Protein AF-A0A183J1G4-F1 (afdb_monomer_lite)

Foldseek 3Di:
DDDDPDDFDADVNHTVVVDDPVVVVVQADEQDLQDQAAWFFLQVLLCVPHPDDVVLLVVLCVVVVCPVVCVVVVHRHDTAHGSRPPDDSVNSNSSSVSSVSSRVRPDYDDDDDPPDDDDDDDD

Structure (mmCIF, N/CA/C/O backbone):
data_AF-A0A183J1G4-F1
#
_entry.id   AF-A0A183J1G4-F1
#
loop_
_atom_site.group_PDB
_atom_site.id
_atom_site.type_symbol
_atom_site.label_atom_id
_atom_site.label_alt_id
_atom_site.label_comp_id
_atom_site.label_asym_id
_atom_site.label_entity_id
_atom_site.label_seq_id
_atom_site.pdbx_PDB_ins_code
_atom_site.Cartn_x
_atom_site.Cartn_y
_atom_site.Cartn_z
_atom_site.occupancy
_atom_site.B_iso_or_equiv
_atom_site.auth_seq_id
_atom_site.auth_comp_id
_atom_site.auth_asym_id
_atom_site.auth_atom_id
_atom_site.pdbx_PDB_model_num
ATOM 1 N N . MET A 1 1 ? -12.683 -13.839 18.087 1.00 46.47 1 MET A N 1
ATOM 2 C CA . MET A 1 1 ? -13.152 -12.550 18.634 1.00 46.47 1 MET A CA 1
ATOM 3 C C . MET A 1 1 ? -13.226 -12.736 20.135 1.00 46.47 1 MET A C 1
ATOM 5 O O . MET A 1 1 ? -13.951 -13.618 20.565 1.00 46.47 1 MET A O 1
ATOM 9 N N . THR A 1 2 ? -12.369 -12.060 20.893 1.00 45.97 2 THR A N 1
ATOM 10 C CA . THR A 1 2 ? -12.265 -12.194 22.355 1.00 45.97 2 THR A CA 1
ATOM 11 C C . THR A 1 2 ? -12.997 -11.041 23.023 1.00 45.97 2 THR A C 1
ATOM 13 O O . THR A 1 2 ? -12.852 -9.900 22.586 1.00 45.97 2 THR A O 1
ATOM 16 N N . GLU A 1 3 ? -13.779 -11.338 24.056 1.00 58.25 3 GLU A N 1
ATOM 17 C CA . GLU A 1 3 ? -14.430 -10.321 24.882 1.00 58.25 3 GLU A CA 1
ATOM 18 C C . GLU A 1 3 ? -13.431 -9.689 25.860 1.00 58.25 3 GLU A C 1
ATOM 20 O O . GLU A 1 3 ? -12.406 -10.284 26.207 1.00 58.25 3 GLU A O 1
ATOM 25 N N . LEU A 1 4 ? -13.716 -8.454 26.275 1.00 52.00 4 LEU A N 1
ATOM 26 C CA . LEU A 1 4 ? -12.948 -7.755 27.302 1.00 52.00 4 LEU A CA 1
ATOM 27 C C . LEU A 1 4 ? -13.065 -8.515 28.628 1.00 52.00 4 LEU A C 1
ATOM 29 O O . LEU A 1 4 ? -14.159 -8.683 29.154 1.00 52.00 4 LEU A O 1
ATOM 33 N N . VAL A 1 5 ? -11.930 -8.945 29.179 1.00 66.88 5 VAL A N 1
ATOM 34 C CA . VAL A 1 5 ? -11.887 -9.651 30.472 1.00 66.88 5 VAL A CA 1
ATOM 35 C C . VAL A 1 5 ? -12.118 -8.684 31.644 1.00 66.88 5 VAL A C 1
ATOM 37 O O . VAL A 1 5 ? -12.736 -9.060 32.635 1.00 66.88 5 VAL A O 1
ATOM 40 N N . SER A 1 6 ? -11.653 -7.433 31.534 1.00 66.94 6 SER A N 1
ATOM 41 C CA . SER A 1 6 ? -11.913 -6.347 32.495 1.00 66.94 6 SER A CA 1
ATOM 42 C C . SER A 1 6 ? -11.433 -4.993 31.953 1.00 66.94 6 SER A C 1
ATOM 44 O O . SER A 1 6 ? -10.463 -4.960 31.194 1.00 66.94 6 SER A O 1
ATOM 46 N N . GLY A 1 7 ? -12.025 -3.887 32.417 1.00 68.44 7 GLY A N 1
ATOM 47 C CA . GLY A 1 7 ? -11.626 -2.513 32.076 1.00 68.44 7 GLY A CA 1
ATOM 48 C C . GLY A 1 7 ? -12.487 -1.876 30.982 1.00 68.44 7 GLY A C 1
ATOM 49 O O . GLY A 1 7 ? -13.424 -2.492 30.479 1.00 68.44 7 GLY A O 1
ATOM 50 N N . ASN A 1 8 ? -12.160 -0.636 30.615 1.00 69.00 8 ASN A N 1
ATOM 51 C CA . ASN A 1 8 ? -12.896 0.140 29.619 1.00 69.00 8 ASN A CA 1
ATOM 52 C C . ASN A 1 8 ? -11.907 0.636 28.561 1.00 69.00 8 ASN A C 1
ATOM 54 O O . ASN A 1 8 ? -10.825 1.123 28.895 1.00 69.00 8 ASN A O 1
ATOM 58 N N . ILE A 1 9 ? -12.267 0.507 27.285 1.00 68.00 9 ILE A N 1
ATOM 59 C CA . ILE A 1 9 ? -11.497 1.085 26.180 1.00 68.00 9 ILE A CA 1
ATOM 60 C C . ILE A 1 9 ? -12.192 2.387 25.797 1.00 68.00 9 ILE A C 1
ATOM 62 O O . ILE A 1 9 ? -13.360 2.383 25.411 1.00 68.00 9 ILE A O 1
ATOM 66 N N . LEU A 1 10 ? -11.471 3.497 25.919 1.00 68.12 10 LEU A N 1
ATOM 67 C CA . LEU A 1 10 ? -11.946 4.817 25.522 1.00 68.12 10 LEU A CA 1
ATOM 68 C C . LEU A 1 10 ? -11.360 5.159 24.150 1.00 68.12 10 LEU A C 1
ATOM 70 O O . LEU A 1 10 ? -10.143 5.113 23.970 1.00 68.12 10 LEU A O 1
ATOM 74 N N . LEU A 1 11 ? -12.214 5.523 23.198 1.00 64.25 11 LEU A N 1
ATOM 75 C CA . LEU A 1 11 ? -11.821 6.109 21.919 1.00 64.25 11 LEU A CA 1
ATOM 76 C C . LEU A 1 11 ? -12.352 7.545 21.891 1.00 64.25 11 LEU A C 1
ATOM 78 O O . LEU A 1 11 ? -13.558 7.753 21.979 1.00 64.25 11 LEU A O 1
ATOM 82 N N . ASP A 1 12 ? -11.456 8.534 21.855 1.00 58.00 12 ASP A N 1
ATOM 83 C CA . ASP A 1 12 ? -11.788 9.964 21.989 1.00 58.00 12 ASP A CA 1
ATOM 84 C C . ASP A 1 12 ? -12.646 10.287 23.234 1.00 58.00 12 ASP A C 1
ATOM 86 O O . ASP A 1 12 ? -13.606 11.053 23.168 1.00 58.00 12 ASP A O 1
ATOM 90 N N . ASN A 1 13 ? -12.314 9.683 24.384 1.00 60.47 13 ASN A N 1
ATOM 91 C CA . ASN A 1 13 ? -13.070 9.753 25.650 1.00 60.47 13 ASN A CA 1
ATOM 92 C C . ASN A 1 13 ? -14.483 9.142 25.620 1.00 60.47 13 ASN A C 1
ATOM 94 O O . ASN A 1 13 ? -15.229 9.285 26.588 1.00 60.47 13 ASN A O 1
ATOM 98 N N . VAL A 1 14 ? -14.845 8.422 24.558 1.00 64.19 14 VAL A N 1
ATOM 99 C CA . VAL A 1 14 ? -16.093 7.659 24.481 1.00 64.19 14 VAL A CA 1
ATOM 100 C C . VAL A 1 14 ? -15.797 6.187 24.733 1.00 64.19 14 VAL A C 1
ATOM 102 O O . VAL A 1 14 ? -14.930 5.599 24.087 1.00 64.19 14 VAL A O 1
ATOM 105 N N . ASP A 1 15 ? -16.517 5.581 25.674 1.00 70.50 15 ASP A N 1
ATOM 106 C CA . ASP A 1 15 ? -16.429 4.144 25.924 1.00 70.50 15 ASP A CA 1
ATOM 107 C C . ASP A 1 15 ? -16.930 3.366 24.703 1.00 70.50 15 ASP A C 1
ATOM 109 O O . ASP A 1 15 ? -18.066 3.542 24.256 1.00 70.50 15 ASP A O 1
ATOM 113 N N . VAL A 1 16 ? -16.079 2.497 24.155 1.00 70.00 16 VAL A N 1
ATOM 114 C CA . VAL A 1 16 ? -16.405 1.704 22.962 1.00 70.00 16 VAL A CA 1
ATOM 115 C C . VAL A 1 16 ? -17.565 0.731 23.186 1.00 70.00 16 VAL A C 1
ATOM 117 O O . VAL A 1 16 ? -18.184 0.319 22.211 1.00 70.00 16 VAL A O 1
ATOM 120 N N . SER A 1 17 ? -17.886 0.376 24.437 1.00 69.38 17 SER A N 1
ATOM 121 C CA . SER A 1 17 ? -19.055 -0.453 24.773 1.00 69.38 17 SER A CA 1
ATOM 122 C C . SER A 1 17 ? -20.388 0.268 24.547 1.00 69.38 17 SER A C 1
ATOM 124 O O . SER A 1 17 ? -21.418 -0.383 24.377 1.00 69.38 17 SER A O 1
ATOM 126 N N . LEU A 1 18 ? -20.369 1.604 24.504 1.00 69.50 18 LEU A N 1
ATOM 127 C CA . LEU A 1 18 ? -21.540 2.452 24.268 1.00 69.50 18 LEU A CA 1
ATOM 128 C C . LEU A 1 18 ? -21.756 2.763 22.781 1.00 69.50 18 LEU A C 1
ATOM 130 O O . LEU A 1 18 ? -22.734 3.418 22.422 1.00 69.50 18 LEU A O 1
ATOM 134 N N . VAL A 1 19 ? -20.842 2.324 21.913 1.00 68.56 19 VAL A N 1
ATOM 135 C CA . VAL A 1 19 ? -20.880 2.583 20.474 1.00 68.56 19 VAL A CA 1
ATOM 136 C C . VAL A 1 19 ? -21.207 1.288 19.746 1.00 68.56 19 VAL A C 1
ATOM 138 O O . VAL A 1 19 ? -20.590 0.252 19.987 1.00 68.56 19 VAL A O 1
ATOM 141 N N . ASP A 1 20 ? -22.158 1.349 18.813 1.00 72.69 20 ASP A N 1
ATOM 142 C CA . ASP A 1 20 ? -22.471 0.210 17.954 1.00 72.69 20 ASP A CA 1
ATOM 143 C C . ASP A 1 20 ? -21.196 -0.266 17.238 1.00 72.69 20 ASP A C 1
ATOM 145 O O . ASP A 1 20 ? -20.467 0.517 16.618 1.00 72.69 20 ASP A O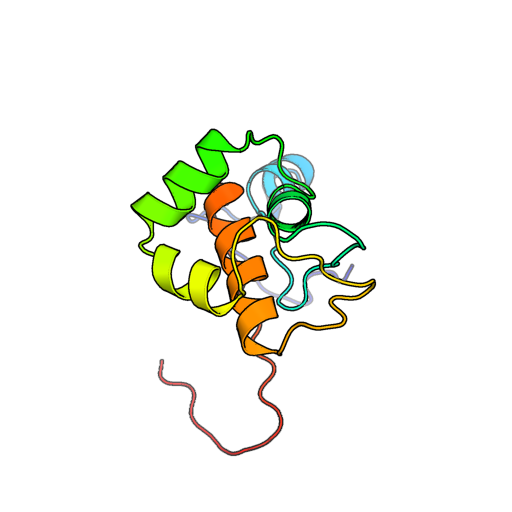 1
ATOM 149 N N . LEU A 1 21 ? -20.924 -1.568 17.321 1.00 68.38 21 LEU A N 1
ATOM 150 C CA . LEU A 1 21 ? -19.749 -2.195 16.722 1.00 68.38 21 LEU A CA 1
ATOM 151 C C . LEU A 1 21 ? -19.624 -1.900 15.223 1.00 68.38 21 LEU A C 1
ATOM 153 O O . LEU A 1 21 ? -18.507 -1.838 14.712 1.00 68.38 21 LEU A O 1
ATOM 157 N N . SER A 1 22 ? -20.739 -1.732 14.510 1.00 66.75 22 SER A N 1
ATOM 158 C CA . SER A 1 22 ? -20.737 -1.342 13.096 1.00 66.75 22 SER A CA 1
ATOM 159 C C . SER A 1 22 ? -20.168 0.067 12.889 1.00 66.75 22 SER A C 1
ATOM 161 O O . SER A 1 22 ? -19.307 0.274 12.030 1.00 66.75 22 SER A O 1
ATOM 163 N N . VAL A 1 23 ? -20.568 1.019 13.735 1.00 67.69 23 VAL A N 1
ATOM 164 C CA . VAL A 1 23 ? -20.086 2.405 13.723 1.00 67.69 23 VAL A CA 1
ATOM 165 C C . VAL A 1 23 ? -18.617 2.457 14.124 1.00 67.69 23 VAL A C 1
ATOM 167 O O . VAL A 1 23 ? -17.822 3.104 13.441 1.00 67.69 23 VAL A O 1
ATOM 170 N N . LEU A 1 24 ? -18.229 1.722 15.168 1.00 66.19 24 LEU A N 1
ATOM 171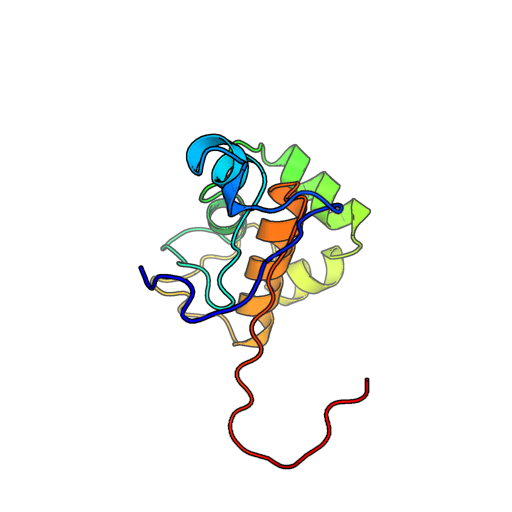 C CA . LEU A 1 24 ? -16.839 1.628 15.605 1.00 66.19 24 LEU A CA 1
ATOM 172 C C . LEU A 1 24 ? -15.942 1.049 14.496 1.00 66.19 24 LEU A C 1
ATOM 174 O O . LEU A 1 24 ? -14.909 1.630 14.165 1.00 66.19 24 LEU A O 1
ATOM 178 N N . ARG A 1 25 ? -16.371 -0.042 13.847 1.00 65.31 25 ARG A N 1
ATOM 179 C CA . ARG A 1 25 ? -15.634 -0.684 12.742 1.00 65.31 25 ARG A CA 1
ATOM 180 C C . ARG A 1 25 ? -15.530 0.189 11.498 1.00 65.31 25 ARG A C 1
ATOM 182 O O . ARG A 1 25 ? -14.506 0.144 10.834 1.00 65.31 25 ARG A O 1
ATOM 189 N N . SER A 1 26 ? -16.530 1.018 11.203 1.00 62.41 26 SER A N 1
ATOM 190 C CA . SER A 1 26 ? -16.443 1.962 10.077 1.00 62.41 26 SER A CA 1
ATOM 191 C C . SER A 1 26 ? -15.402 3.072 10.277 1.00 62.41 26 SER A C 1
ATOM 193 O O . SER A 1 26 ? -15.003 3.721 9.313 1.00 62.41 26 SER A O 1
ATOM 195 N N . ARG A 1 27 ? -14.962 3.312 11.520 1.00 60.97 27 ARG A N 1
ATOM 196 C CA . ARG A 1 27 ? -14.015 4.385 11.871 1.00 60.97 27 ARG A CA 1
ATOM 197 C C . ARG A 1 27 ? -12.605 3.889 12.186 1.00 60.97 27 ARG A C 1
ATOM 199 O O . ARG A 1 27 ? -11.695 4.710 12.291 1.00 60.97 27 ARG A O 1
ATOM 206 N N . ILE A 1 28 ? -12.421 2.578 12.314 1.00 59.75 28 ILE A N 1
ATOM 207 C CA . ILE A 1 28 ? -11.136 1.935 12.591 1.00 59.75 28 ILE A CA 1
ATOM 208 C C . ILE A 1 28 ? -10.731 1.144 11.349 1.00 59.75 28 ILE A C 1
ATOM 210 O O . ILE A 1 28 ? -11.381 0.156 11.016 1.00 59.75 28 ILE A O 1
ATOM 214 N N . ALA A 1 29 ? -9.638 1.531 10.689 1.00 53.41 29 ALA A N 1
ATOM 215 C CA . ALA A 1 29 ? -9.026 0.666 9.687 1.00 53.41 29 ALA A CA 1
ATOM 216 C C . ALA A 1 29 ? -7.875 -0.101 10.337 1.00 53.41 29 ALA A C 1
ATOM 218 O O . ALA A 1 29 ? -6.933 0.479 10.874 1.00 53.41 29 ALA A O 1
ATOM 219 N N . ILE A 1 30 ? -7.956 -1.426 10.307 1.00 57.50 30 ILE A N 1
ATOM 220 C CA . ILE A 1 30 ? -6.878 -2.280 10.796 1.00 57.50 30 ILE A CA 1
ATOM 221 C C . ILE A 1 30 ? -5.989 -2.608 9.614 1.00 57.50 30 ILE A C 1
ATOM 223 O O . ILE A 1 30 ? -6.456 -3.130 8.603 1.00 57.50 30 ILE A O 1
ATOM 227 N N . ILE A 1 31 ? -4.701 -2.323 9.758 1.00 56.12 31 ILE A N 1
ATOM 228 C CA . ILE A 1 31 ? -3.735 -2.524 8.689 1.00 56.12 31 ILE A CA 1
ATOM 229 C C . ILE A 1 31 ? -2.741 -3.565 9.175 1.00 56.12 31 ILE A C 1
ATOM 231 O O . ILE A 1 31 ? -1.909 -3.269 10.033 1.00 56.12 31 ILE A O 1
ATOM 235 N N . PRO A 1 32 ? -2.864 -4.813 8.700 1.00 57.06 32 PRO A N 1
ATOM 236 C CA . PRO A 1 32 ? -2.014 -5.889 9.173 1.00 57.06 32 PRO A CA 1
ATOM 237 C C . PRO A 1 32 ? -0.575 -5.650 8.712 1.00 57.06 32 PRO A C 1
ATOM 239 O O . 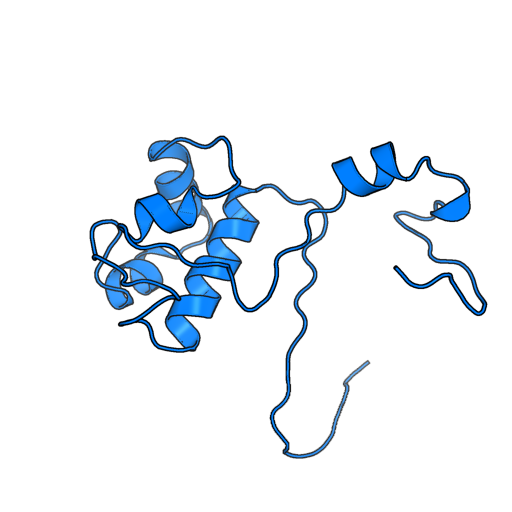PRO A 1 32 ? -0.351 -5.371 7.540 1.00 57.06 32 PRO A O 1
ATOM 242 N N . GLN A 1 33 ? 0.409 -5.848 9.598 1.00 52.66 33 GLN A N 1
ATOM 243 C CA . GLN A 1 33 ? 1.835 -5.696 9.259 1.00 52.66 33 GLN A CA 1
ATOM 244 C C . GLN A 1 33 ? 2.312 -6.590 8.103 1.00 52.66 33 GLN A C 1
ATOM 246 O O . GLN A 1 33 ? 3.335 -6.310 7.484 1.00 52.66 33 GLN A O 1
ATOM 251 N N . SER A 1 34 ? 1.590 -7.674 7.816 1.00 63.28 34 SER A N 1
ATOM 252 C CA . SER A 1 34 ? 1.756 -8.469 6.602 1.00 63.28 34 SER A CA 1
ATOM 253 C C . SER A 1 34 ? 0.499 -8.318 5.750 1.00 63.28 34 SER A C 1
ATOM 255 O O . SER A 1 34 ? -0.491 -9.007 6.011 1.00 63.28 34 SER A O 1
ATOM 257 N N . PRO A 1 35 ? 0.498 -7.403 4.764 1.00 69.00 35 PRO A N 1
ATOM 258 C CA . PRO A 1 35 ? -0.612 -7.304 3.837 1.00 69.00 35 PRO A CA 1
ATOM 259 C C . PRO A 1 35 ? -0.772 -8.623 3.082 1.00 69.00 35 PRO A C 1
ATOM 261 O O . PRO A 1 35 ? 0.214 -9.245 2.686 1.00 69.00 35 PRO A O 1
ATOM 264 N N . VAL A 1 36 ? -2.019 -9.016 2.817 1.00 79.00 36 VAL A N 1
ATOM 265 C CA . VAL A 1 36 ? -2.272 -9.992 1.756 1.00 79.00 36 VAL A CA 1
ATOM 266 C C . VAL A 1 36 ? -1.830 -9.332 0.450 1.00 79.00 36 VAL A C 1
ATOM 268 O O . VAL A 1 36 ? -2.335 -8.265 0.074 1.00 79.00 36 VAL A O 1
ATOM 271 N N . LEU A 1 37 ? -0.813 -9.924 -0.170 1.00 87.31 37 LEU A N 1
ATOM 272 C CA . LEU A 1 37 ? -0.252 -9.499 -1.444 1.00 87.31 37 LEU A CA 1
ATOM 273 C C . LEU A 1 37 ? -0.655 -10.515 -2.503 1.00 87.31 37 LEU A C 1
ATOM 275 O O . LEU A 1 37 ? -0.443 -11.719 -2.333 1.00 87.31 37 LEU A O 1
ATOM 279 N N . CYS A 1 38 ? -1.237 -10.008 -3.579 1.00 86.69 38 CYS A N 1
ATOM 280 C CA . CYS A 1 38 ? -1.699 -10.809 -4.698 1.00 86.69 38 CYS A CA 1
ATOM 281 C C . CYS A 1 38 ? -0.701 -10.707 -5.850 1.00 86.69 38 CYS A C 1
ATOM 283 O O . CYS A 1 38 ? 0.070 -9.748 -5.939 1.00 86.69 38 CYS A O 1
ATOM 285 N N . ASN A 1 39 ? -0.754 -11.689 -6.748 1.00 92.44 39 ASN A N 1
ATOM 286 C CA . ASN A 1 39 ? -0.056 -11.590 -8.020 1.00 92.44 39 ASN A CA 1
ATOM 287 C C . ASN A 1 39 ? -0.563 -10.361 -8.797 1.00 92.44 39 ASN A C 1
ATOM 289 O O . ASN A 1 39 ? -1.774 -10.186 -8.935 1.00 92.44 39 ASN A O 1
ATOM 293 N N . GLY A 1 40 ? 0.348 -9.517 -9.274 1.00 92.69 40 GLY A N 1
ATOM 294 C CA . GLY A 1 40 ? 0.018 -8.250 -9.934 1.00 92.69 40 GLY A CA 1
ATOM 295 C C . GLY A 1 40 ? 1.116 -7.210 -9.751 1.00 92.69 40 GLY A C 1
ATOM 296 O O . GLY A 1 40 ? 2.206 -7.526 -9.282 1.00 92.69 40 GLY A O 1
ATOM 297 N N . THR A 1 41 ? 0.850 -5.961 -10.111 1.00 95.44 41 THR A N 1
ATOM 298 C CA . THR A 1 41 ? 1.814 -4.868 -9.946 1.00 95.44 41 THR A CA 1
ATOM 299 C C . THR 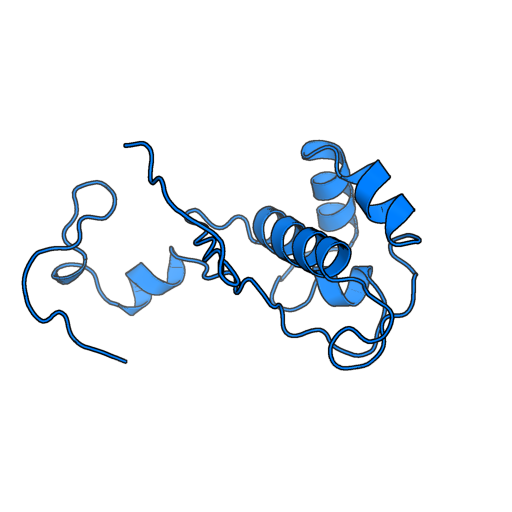A 1 41 ? 1.855 -4.336 -8.507 1.00 95.44 41 THR A C 1
ATOM 301 O O . THR A 1 41 ? 0.982 -4.627 -7.678 1.00 95.44 41 THR A O 1
ATOM 304 N N . VAL A 1 42 ? 2.872 -3.530 -8.185 1.00 94.62 42 VAL A N 1
ATOM 305 C CA . VAL A 1 42 ? 2.904 -2.736 -6.943 1.00 94.62 42 VAL A CA 1
ATOM 306 C C . VAL A 1 42 ? 1.672 -1.834 -6.859 1.00 94.62 42 VAL A C 1
ATOM 308 O O . VAL A 1 42 ? 1.061 -1.760 -5.795 1.00 94.62 42 VAL A O 1
ATOM 311 N N . LEU A 1 43 ? 1.271 -1.205 -7.968 1.00 95.00 43 LEU A N 1
ATOM 312 C CA . LEU A 1 43 ? 0.066 -0.380 -8.042 1.00 95.00 43 LEU A CA 1
ATOM 313 C C . LEU A 1 43 ? -1.194 -1.182 -7.710 1.00 95.00 43 LEU A C 1
ATOM 315 O O . LEU A 1 43 ? -1.933 -0.781 -6.811 1.00 95.00 43 LEU A O 1
ATOM 319 N N . ASP A 1 44 ? -1.394 -2.332 -8.362 1.00 93.19 44 ASP A N 1
ATOM 320 C CA . ASP A 1 44 ? -2.541 -3.209 -8.093 1.00 93.19 44 ASP A CA 1
ATOM 321 C C . ASP A 1 44 ? -2.604 -3.536 -6.607 1.00 93.19 44 ASP A C 1
ATOM 323 O O . ASP A 1 44 ? -3.634 -3.375 -5.956 1.00 93.19 44 ASP A O 1
ATOM 327 N N . ASN A 1 45 ? -1.456 -3.912 -6.037 1.00 91.81 45 ASN A N 1
ATOM 328 C CA . ASN A 1 45 ? -1.363 -4.209 -4.624 1.00 91.81 45 ASN A CA 1
ATOM 329 C C . ASN A 1 45 ? -1.682 -2.984 -3.756 1.00 91.81 45 ASN A C 1
ATOM 331 O O . ASN A 1 45 ? -2.401 -3.147 -2.779 1.00 91.81 45 ASN A O 1
ATOM 335 N N . LEU A 1 46 ? -1.227 -1.771 -4.058 1.00 91.19 46 LEU A N 1
ATOM 336 C CA . LEU A 1 46 ? -1.565 -0.578 -3.264 1.00 91.19 46 LEU A CA 1
ATOM 337 C C . LEU A 1 46 ? -3.068 -0.249 -3.270 1.00 91.19 46 LEU A C 1
ATOM 339 O O . LEU A 1 46 ? -3.581 0.292 -2.288 1.00 91.19 46 LEU A O 1
ATOM 343 N N . MET A 1 47 ? -3.774 -0.622 -4.336 1.00 88.81 47 MET A N 1
ATOM 344 C CA . MET A 1 47 ? -5.205 -0.365 -4.506 1.00 88.81 47 MET A CA 1
ATOM 345 C C . MET A 1 47 ? -6.104 -1.442 -3.871 1.00 88.81 47 MET A C 1
ATOM 347 O O . MET A 1 47 ? -7.282 -1.186 -3.629 1.00 88.81 47 MET A O 1
ATOM 351 N N . ILE A 1 48 ? -5.581 -2.632 -3.537 1.00 84.62 48 ILE A N 1
ATOM 352 C CA . ILE A 1 48 ? -6.372 -3.704 -2.897 1.00 84.62 48 ILE A CA 1
ATOM 353 C C . ILE A 1 48 ? -7.025 -3.202 -1.601 1.00 84.62 48 ILE A C 1
ATOM 355 O O . ILE A 1 48 ? -6.3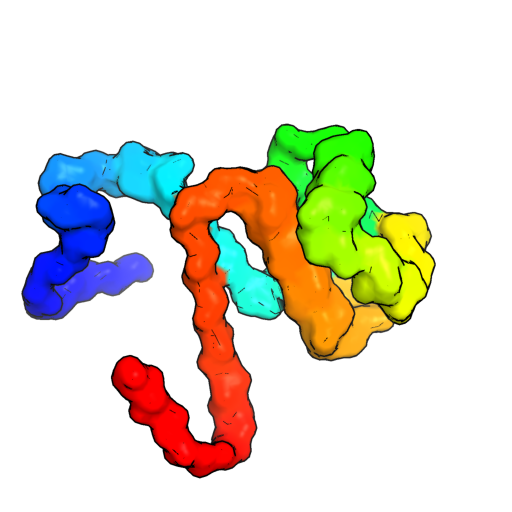45 -2.786 -0.663 1.00 84.62 48 ILE A O 1
ATOM 359 N N . GLY A 1 49 ? -8.356 -3.313 -1.532 1.00 75.00 49 GLY A N 1
ATOM 360 C CA . GLY A 1 49 ? -9.155 -2.937 -0.361 1.00 75.00 49 GLY A CA 1
ATOM 361 C C . GLY A 1 49 ? -9.460 -1.442 -0.246 1.00 75.00 49 GLY A C 1
ATOM 362 O O . GLY A 1 49 ? -10.188 -1.055 0.663 1.00 75.00 49 GLY A O 1
ATOM 363 N N . ASN A 1 50 ? -8.962 -0.617 -1.171 1.00 72.94 50 ASN A N 1
ATOM 364 C CA . ASN A 1 50 ? -9.225 0.815 -1.222 1.00 72.94 50 ASN A CA 1
ATOM 365 C C . ASN A 1 50 ? -10.000 1.157 -2.499 1.00 72.94 50 ASN A C 1
ATOM 367 O O . ASN A 1 50 ? -9.604 0.785 -3.601 1.00 72.94 50 ASN A O 1
ATOM 371 N N . GLN A 1 51 ? -11.088 1.915 -2.374 1.00 75.44 51 GLN A N 1
ATOM 372 C CA . GLN A 1 51 ? -11.720 2.553 -3.531 1.00 75.44 51 GLN A CA 1
ATOM 373 C C . GLN A 1 51 ? -10.930 3.819 -3.887 1.00 75.44 51 GLN A C 1
ATOM 375 O O . GLN A 1 51 ? -11.341 4.930 -3.565 1.00 75.44 51 GLN A O 1
ATOM 380 N N . CYS A 1 52 ? -9.756 3.648 -4.494 1.00 83.88 52 CYS A N 1
ATOM 381 C CA . CYS A 1 52 ? -8.899 4.750 -4.923 1.00 83.88 52 CYS A CA 1
ATOM 382 C C . CYS A 1 52 ? -8.562 4.652 -6.416 1.00 83.88 52 CYS A C 1
ATOM 384 O O . CYS A 1 52 ? -8.787 3.630 -7.059 1.00 83.88 52 CYS A O 1
ATOM 386 N N . THR A 1 53 ? -8.048 5.744 -6.977 1.00 89.94 53 THR A N 1
ATOM 387 C CA . THR A 1 53 ? -7.530 5.814 -8.347 1.00 89.94 53 THR A CA 1
ATOM 388 C C . THR A 1 53 ? -6.006 5.862 -8.320 1.00 89.94 53 THR A C 1
ATOM 390 O O . THR A 1 53 ? -5.403 6.201 -7.301 1.00 89.94 53 THR A O 1
ATOM 393 N N . GLU A 1 54 ? -5.364 5.582 -9.453 1.00 91.88 54 GLU A N 1
ATOM 394 C CA . GLU A 1 54 ? -3.908 5.715 -9.581 1.00 91.88 54 GLU A CA 1
ATOM 395 C C . GLU A 1 54 ? -3.418 7.134 -9.234 1.00 91.88 54 GLU A C 1
ATOM 397 O O . GLU A 1 54 ? -2.360 7.289 -8.627 1.00 91.88 54 GLU A O 1
ATOM 402 N N . ASN A 1 55 ? -4.206 8.170 -9.545 1.00 93.00 55 ASN A N 1
ATOM 403 C CA . ASN A 1 55 ? -3.874 9.547 -9.175 1.00 93.00 55 ASN A CA 1
ATOM 404 C C . ASN A 1 55 ? -3.806 9.726 -7.655 1.00 93.00 55 ASN A C 1
ATOM 406 O O . ASN A 1 55 ? -2.841 10.302 -7.170 1.00 93.00 55 ASN A O 1
ATOM 410 N N . ILE A 1 56 ? -4.754 9.160 -6.899 1.00 90.19 56 ILE A N 1
ATOM 411 C CA . ILE A 1 56 ? -4.725 9.200 -5.426 1.00 90.19 56 ILE A CA 1
ATOM 412 C C . ILE A 1 56 ? -3.475 8.494 -4.892 1.00 90.19 56 ILE A C 1
ATOM 414 O O . ILE A 1 56 ? -2.854 8.968 -3.941 1.00 90.19 56 ILE A O 1
ATOM 418 N N . VAL A 1 57 ? -3.074 7.375 -5.504 1.00 92.94 57 VAL A N 1
ATOM 419 C CA . VAL A 1 57 ? -1.844 6.665 -5.125 1.00 92.94 57 VAL A CA 1
ATOM 420 C C . VAL A 1 57 ? -0.619 7.555 -5.346 1.00 92.94 57 VAL A C 1
ATOM 422 O O . VAL A 1 57 ? 0.183 7.706 -4.427 1.00 92.94 57 VAL A O 1
ATOM 425 N N . LYS A 1 58 ? -0.497 8.185 -6.520 1.00 93.56 58 LYS A N 1
ATOM 426 C CA . LYS A 1 58 ? 0.609 9.105 -6.843 1.00 93.56 58 LYS A CA 1
ATOM 427 C C . LYS A 1 58 ? 0.637 10.313 -5.908 1.00 93.56 58 LYS A C 1
ATOM 429 O O . LYS A 1 58 ? 1.662 10.571 -5.290 1.00 93.56 58 LYS A O 1
ATOM 434 N N . GLU A 1 59 ? -0.503 10.969 -5.706 1.00 92.69 59 GLU A N 1
ATOM 435 C CA . GLU A 1 59 ? -0.636 12.089 -4.770 1.00 92.69 59 GLU A CA 1
ATOM 436 C C . GLU A 1 59 ? -0.250 11.692 -3.343 1.00 92.69 59 GLU A C 1
ATOM 438 O O . GLU A 1 59 ? 0.394 12.463 -2.639 1.00 92.69 59 GLU A O 1
ATOM 443 N N . THR A 1 60 ? -0.609 10.483 -2.905 1.00 91.06 60 THR A N 1
ATOM 444 C CA . THR A 1 60 ? -0.227 9.975 -1.581 1.00 91.06 60 THR A CA 1
ATOM 445 C C . THR A 1 60 ? 1.279 9.735 -1.497 1.00 91.06 60 THR A C 1
ATOM 447 O O . THR A 1 60 ? 1.907 10.116 -0.510 1.00 91.06 60 THR A O 1
ATOM 450 N N . ILE A 1 61 ? 1.875 9.133 -2.529 1.00 93.31 61 ILE A N 1
ATOM 451 C CA . ILE A 1 61 ? 3.324 8.905 -2.600 1.00 93.31 61 ILE A CA 1
ATOM 452 C C . ILE A 1 61 ? 4.078 10.233 -2.514 1.00 93.31 61 ILE A C 1
ATOM 454 O O . ILE A 1 61 ? 5.023 10.334 -1.730 1.00 93.31 61 ILE A O 1
ATOM 458 N N . ASP A 1 62 ? 3.627 11.246 -3.250 1.00 93.25 62 ASP A N 1
ATOM 459 C CA . ASP A 1 62 ? 4.244 12.571 -3.261 1.00 93.25 62 ASP A CA 1
ATOM 460 C C . ASP A 1 62 ? 4.039 13.285 -1.921 1.00 93.25 62 ASP A C 1
ATOM 462 O O . ASP A 1 62 ? 4.993 13.755 -1.302 1.00 93.25 62 ASP A O 1
ATOM 466 N N . ARG A 1 63 ? 2.804 13.297 -1.405 1.00 89.38 63 ARG A N 1
ATOM 467 C CA . ARG A 1 63 ? 2.441 13.968 -0.148 1.00 89.38 63 ARG A CA 1
ATOM 468 C C . ARG A 1 63 ? 3.218 13.444 1.057 1.00 89.38 63 ARG A C 1
ATOM 470 O O . ARG A 1 63 ? 3.529 14.220 1.957 1.00 89.38 63 ARG A O 1
ATOM 477 N N . PHE A 1 64 ? 3.484 12.142 1.102 1.00 88.62 64 PHE A N 1
ATOM 478 C CA . PHE A 1 64 ? 4.194 11.495 2.208 1.00 88.62 64 PHE A CA 1
ATOM 479 C C . PHE A 1 64 ? 5.655 11.158 1.876 1.00 88.62 64 PHE A C 1
ATOM 481 O O . PHE A 1 64 ? 6.311 10.471 2.656 1.00 88.62 64 PHE A O 1
ATOM 488 N N . ASN A 1 65 ? 6.176 11.659 0.752 1.00 91.38 65 ASN A N 1
ATOM 489 C CA . ASN A 1 65 ? 7.579 11.550 0.353 1.00 91.38 65 ASN A CA 1
ATOM 490 C C . ASN A 1 65 ? 8.093 10.096 0.212 1.00 91.38 65 ASN A C 1
ATOM 492 O O . ASN A 1 65 ? 9.227 9.782 0.572 1.00 91.38 65 ASN A O 1
ATOM 496 N N . PHE A 1 66 ? 7.256 9.201 -0.330 1.00 93.69 66 PHE A N 1
ATOM 497 C CA . PHE A 1 66 ? 7.562 7.778 -0.561 1.00 93.69 66 PHE A CA 1
ATOM 498 C C . PHE A 1 66 ? 8.157 7.476 -1.944 1.00 93.69 66 PHE A C 1
ATOM 500 O O . PHE A 1 66 ? 8.389 6.306 -2.256 1.00 93.69 66 PHE A O 1
ATOM 507 N N . ALA A 1 67 ? 8.400 8.491 -2.778 1.00 93.88 67 ALA A N 1
ATOM 508 C CA . ALA A 1 67 ? 8.882 8.310 -4.149 1.00 93.88 67 ALA A CA 1
ATOM 509 C C . ALA A 1 67 ? 10.150 7.438 -4.210 1.00 93.88 67 ALA A C 1
ATOM 511 O O . ALA A 1 67 ? 10.182 6.447 -4.939 1.00 93.88 67 ALA A O 1
ATOM 512 N N . ASP A 1 68 ? 11.146 7.724 -3.367 1.00 93.50 68 ASP A N 1
ATOM 513 C CA . ASP A 1 68 ? 12.386 6.942 -3.298 1.00 93.50 68 ASP A CA 1
ATOM 514 C C . ASP A 1 68 ? 12.144 5.503 -2.839 1.00 93.50 68 ASP A C 1
ATOM 516 O O . ASP A 1 68 ? 12.736 4.566 -3.369 1.00 93.50 68 ASP A O 1
ATOM 520 N N . ALA A 1 69 ? 11.233 5.299 -1.886 1.00 92.69 69 ALA A N 1
ATOM 521 C CA . ALA A 1 69 ? 10.896 3.967 -1.399 1.00 92.69 69 ALA A CA 1
ATOM 522 C C . ALA A 1 69 ? 10.224 3.123 -2.494 1.00 92.69 69 ALA A C 1
ATOM 524 O O . ALA A 1 69 ? 10.580 1.960 -2.676 1.00 92.69 69 ALA A O 1
ATOM 525 N N . ILE A 1 70 ? 9.306 3.711 -3.266 1.00 94.81 70 ILE A N 1
ATOM 526 C CA . ILE A 1 70 ? 8.677 3.054 -4.420 1.00 94.81 70 ILE A CA 1
ATOM 527 C C . ILE A 1 70 ? 9.695 2.784 -5.528 1.00 94.81 70 ILE A C 1
ATOM 529 O O . ILE A 1 70 ? 9.682 1.702 -6.112 1.00 94.81 70 ILE A O 1
ATOM 533 N N . ASN A 1 71 ? 10.612 3.715 -5.787 1.00 94.12 71 ASN A N 1
ATOM 534 C CA . ASN A 1 71 ? 11.683 3.518 -6.761 1.00 94.12 71 ASN A CA 1
ATOM 535 C C . ASN A 1 71 ? 12.641 2.396 -6.341 1.00 94.12 71 ASN A C 1
ATOM 537 O O . ASN A 1 71 ? 13.015 1.578 -7.177 1.00 94.12 71 ASN A O 1
ATOM 541 N N . ASN A 1 72 ? 12.965 2.289 -5.050 1.00 92.56 72 ASN A N 1
ATOM 542 C CA . ASN A 1 72 ? 13.757 1.186 -4.498 1.00 92.56 72 ASN A CA 1
ATOM 543 C C . ASN A 1 72 ? 13.022 -0.157 -4.593 1.00 92.56 72 ASN A C 1
ATOM 545 O O . ASN A 1 72 ? 13.651 -1.186 -4.826 1.00 92.56 72 ASN A O 1
ATOM 549 N N . ILE A 1 73 ? 11.689 -0.141 -4.494 1.00 91.75 73 ILE A N 1
ATOM 550 C CA . ILE A 1 73 ? 10.838 -1.291 -4.818 1.00 91.75 73 ILE A CA 1
ATOM 551 C C . ILE A 1 73 ? 10.809 -1.541 -6.334 1.00 91.75 73 ILE A C 1
ATOM 553 O O . ILE A 1 73 ? 10.239 -2.525 -6.753 1.00 91.75 73 ILE A O 1
ATOM 557 N N . GLY A 1 74 ? 11.419 -0.750 -7.212 1.00 93.50 74 GLY A N 1
ATOM 558 C CA . GLY A 1 74 ? 11.371 -0.977 -8.666 1.00 93.50 74 GLY A CA 1
ATOM 559 C C . GLY A 1 74 ? 10.127 -0.404 -9.354 1.00 93.50 74 GLY A C 1
ATOM 560 O O . GLY A 1 74 ? 9.825 -0.767 -10.490 1.00 93.50 74 GLY A O 1
ATOM 561 N N . GLY A 1 75 ? 9.424 0.512 -8.686 1.00 94.75 75 GLY A N 1
ATOM 562 C CA . GLY A 1 75 ? 8.348 1.316 -9.254 1.00 94.75 75 GLY A CA 1
ATOM 563 C C . GLY A 1 75 ? 6.960 0.676 -9.191 1.00 94.75 75 GLY A C 1
ATOM 564 O O . GLY A 1 75 ? 6.787 -0.502 -8.887 1.00 94.75 75 GLY A O 1
ATOM 565 N N . LEU A 1 76 ? 5.945 1.480 -9.524 1.00 95.31 76 LEU A N 1
ATOM 566 C CA . LEU A 1 76 ? 4.530 1.087 -9.474 1.00 95.31 76 LEU A CA 1
ATOM 567 C C . LEU A 1 76 ? 4.180 -0.090 -10.398 1.00 95.31 76 LEU A C 1
ATOM 569 O O . LEU A 1 76 ? 3.288 -0.870 -10.079 1.00 95.31 76 LEU A O 1
ATOM 573 N N . ASN A 1 77 ? 4.913 -0.248 -11.501 1.00 95.75 77 ASN A N 1
ATOM 574 C CA . ASN A 1 77 ? 4.668 -1.284 -12.506 1.00 95.75 77 ASN A CA 1
ATOM 575 C C . ASN A 1 77 ? 5.452 -2.584 -12.254 1.00 95.75 77 ASN A C 1
ATOM 577 O O . ASN A 1 77 ? 5.348 -3.513 -13.055 1.00 95.75 77 ASN A O 1
ATOM 581 N N . ARG A 1 78 ? 6.255 -2.682 -11.180 1.00 94.94 78 ARG A N 1
ATOM 582 C CA . ARG A 1 78 ? 6.960 -3.933 -10.861 1.00 94.94 78 ARG A CA 1
ATOM 583 C C . ARG A 1 78 ? 5.950 -5.034 -10.567 1.00 94.94 78 ARG A C 1
ATOM 585 O O . ARG A 1 78 ? 5.067 -4.857 -9.731 1.00 94.94 78 ARG A O 1
ATOM 592 N N . MET A 1 79 ? 6.150 -6.187 -11.197 1.00 94.75 79 MET A N 1
ATOM 593 C CA . MET A 1 79 ? 5.394 -7.401 -10.904 1.00 94.75 79 MET A CA 1
ATOM 594 C C . MET A 1 79 ? 5.797 -7.984 -9.546 1.00 94.75 79 MET A C 1
ATOM 596 O O . MET A 1 79 ? 6.979 -8.178 -9.257 1.00 94.75 79 MET A O 1
ATOM 600 N N . ILE A 1 80 ? 4.794 -8.291 -8.735 1.00 92.94 80 ILE A N 1
ATOM 601 C CA . ILE A 1 80 ? 4.880 -8.981 -7.454 1.00 92.94 80 ILE A CA 1
ATOM 602 C C . ILE A 1 80 ? 4.240 -10.354 -7.644 1.00 92.94 80 ILE A C 1
ATOM 604 O O . ILE A 1 80 ? 3.121 -10.454 -8.146 1.00 92.94 80 ILE A O 1
ATOM 608 N N . GLY A 1 81 ? 4.943 -11.411 -7.241 1.00 89.19 81 GLY A N 1
ATOM 609 C CA . GLY A 1 81 ? 4.379 -12.757 -7.241 1.00 89.19 81 GLY A CA 1
ATOM 610 C C . GLY A 1 81 ? 3.457 -12.998 -6.043 1.00 89.19 81 GLY A C 1
ATOM 611 O O . GLY A 1 81 ? 3.429 -12.234 -5.076 1.00 89.19 81 GLY A O 1
ATOM 612 N N . GLU A 1 82 ? 2.714 -14.099 -6.082 1.00 85.69 82 GLU A N 1
ATOM 613 C CA . GLU A 1 82 ? 1.767 -14.475 -5.028 1.00 85.69 82 GLU A CA 1
ATOM 614 C C . GLU A 1 82 ? 2.416 -14.488 -3.627 1.00 85.69 82 GLU A C 1
ATOM 616 O O . GLU A 1 82 ? 3.580 -14.862 -3.459 1.00 85.69 82 GLU A O 1
ATOM 621 N N . GLY A 1 83 ? 1.696 -13.999 -2.610 1.00 82.12 83 GLY A N 1
ATOM 622 C CA . GLY A 1 83 ? 2.216 -13.908 -1.239 1.00 82.12 83 GLY A CA 1
ATOM 623 C C . GLY A 1 83 ? 3.374 -12.912 -1.059 1.00 82.12 83 GLY A C 1
ATOM 624 O O . GLY A 1 83 ? 4.098 -12.967 -0.055 1.00 82.12 83 GLY A O 1
ATOM 625 N N . GLY A 1 84 ? 3.578 -12.006 -2.021 1.00 83.69 84 GLY A N 1
ATOM 626 C CA . GLY A 1 84 ? 4.669 -11.033 -2.015 1.00 83.69 84 GLY A CA 1
ATOM 627 C C . GLY A 1 84 ? 6.003 -11.614 -2.479 1.00 83.69 84 GLY A C 1
ATOM 628 O O . GLY A 1 84 ? 7.059 -11.114 -2.077 1.00 83.69 84 GLY A O 1
ATOM 629 N N . ALA A 1 85 ? 5.985 -12.703 -3.252 1.00 86.50 85 ALA A N 1
ATOM 630 C CA . ALA A 1 85 ? 7.199 -13.276 -3.817 1.00 86.50 85 ALA A CA 1
ATOM 631 C C . ALA A 1 85 ? 7.953 -12.214 -4.633 1.00 86.50 85 ALA A C 1
ATOM 633 O O . ALA A 1 85 ? 7.369 -11.481 -5.433 1.00 86.50 85 ALA A O 1
ATOM 634 N N . GLY A 1 86 ? 9.259 -12.113 -4.384 1.00 84.94 86 GLY A N 1
ATOM 635 C CA . GLY A 1 86 ? 10.107 -11.077 -4.965 1.00 84.94 86 GLY A CA 1
ATOM 636 C C . GLY A 1 86 ? 10.208 -9.788 -4.147 1.00 84.94 86 GLY A C 1
ATOM 637 O O . GLY A 1 86 ? 10.992 -8.940 -4.543 1.00 84.94 86 GLY A O 1
ATOM 638 N N . LEU A 1 87 ? 9.499 -9.636 -3.022 1.00 89.69 87 LEU A N 1
ATOM 639 C CA . LEU A 1 87 ? 9.669 -8.505 -2.099 1.00 89.69 87 LEU A CA 1
ATOM 640 C C . LEU A 1 87 ? 10.370 -8.926 -0.805 1.00 89.69 87 LEU A C 1
ATOM 642 O O . LEU A 1 87 ? 9.961 -9.886 -0.142 1.00 89.69 87 LEU A O 1
ATOM 646 N N . SER A 1 88 ? 11.369 -8.145 -0.411 1.00 90.44 88 SER A N 1
ATOM 647 C CA . SER A 1 88 ? 11.978 -8.157 0.915 1.00 90.44 88 SER A CA 1
ATOM 648 C C . SER A 1 88 ? 10.979 -7.750 2.001 1.00 90.44 88 SER A C 1
ATOM 650 O O . SER A 1 88 ? 9.914 -7.182 1.745 1.00 90.44 88 SER A O 1
ATOM 652 N N . PHE A 1 89 ? 11.336 -8.022 3.255 1.00 85.56 89 PHE A N 1
ATOM 653 C CA . PHE A 1 89 ? 10.504 -7.667 4.401 1.00 85.56 89 PHE A CA 1
ATOM 654 C C . PHE A 1 89 ? 10.236 -6.153 4.494 1.00 85.56 89 PHE A C 1
ATOM 656 O O . PHE A 1 89 ? 9.093 -5.747 4.697 1.00 85.56 89 PHE A O 1
ATOM 663 N N . GLY A 1 90 ? 11.259 -5.318 4.280 1.00 86.31 90 GLY A N 1
ATOM 664 C CA . GLY A 1 90 ? 11.115 -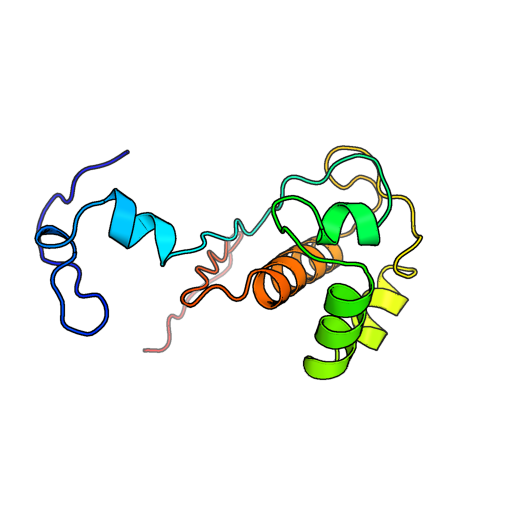3.858 4.313 1.00 86.31 90 GLY A CA 1
ATOM 665 C C . GLY A 1 90 ? 10.206 -3.326 3.202 1.00 86.31 90 GLY A C 1
ATOM 666 O O . GLY A 1 90 ? 9.342 -2.493 3.457 1.00 86.31 90 GLY A O 1
ATOM 667 N N . GLU A 1 91 ? 10.317 -3.864 1.986 1.00 91.12 91 GLU A N 1
ATOM 668 C CA . GLU A 1 91 ? 9.445 -3.478 0.867 1.00 91.12 91 GLU A CA 1
ATOM 669 C C . GLU A 1 91 ? 7.970 -3.818 1.155 1.00 91.12 91 GLU A C 1
ATOM 671 O O . GLU A 1 91 ? 7.074 -3.020 0.876 1.00 91.12 91 GLU A O 1
ATOM 676 N N . ARG A 1 92 ? 7.699 -4.962 1.799 1.00 89.00 92 ARG A N 1
ATOM 677 C CA . ARG A 1 92 ? 6.339 -5.328 2.243 1.00 89.00 92 ARG A CA 1
ATOM 678 C C . ARG A 1 92 ? 5.792 -4.343 3.279 1.00 89.00 92 ARG A C 1
ATOM 680 O O . ARG A 1 92 ? 4.613 -3.994 3.219 1.00 89.00 92 ARG A O 1
ATOM 687 N N . GLN A 1 93 ? 6.635 -3.872 4.201 1.00 86.19 93 GLN A N 1
ATOM 688 C CA . GLN A 1 93 ? 6.248 -2.853 5.180 1.00 86.19 93 GLN A CA 1
ATOM 689 C C . GLN A 1 93 ? 5.936 -1.509 4.520 1.00 86.19 93 GLN A C 1
ATOM 691 O O . GLN A 1 93 ? 4.964 -0.862 4.903 1.00 86.19 93 GLN A O 1
ATOM 696 N N . VAL A 1 94 ? 6.697 -1.109 3.499 1.00 89.19 94 VAL A N 1
ATOM 697 C CA . VAL A 1 94 ? 6.409 0.110 2.729 1.00 89.19 94 VAL A CA 1
ATOM 698 C C . VAL A 1 94 ? 5.045 0.013 2.045 1.00 89.19 94 VAL A C 1
ATOM 700 O O . VAL A 1 94 ? 4.244 0.937 2.164 1.00 89.19 94 VAL A O 1
ATOM 703 N N . ILE A 1 95 ? 4.732 -1.116 1.396 1.00 89.88 95 ILE A N 1
ATOM 704 C CA . ILE A 1 95 ? 3.412 -1.333 0.776 1.00 89.88 95 ILE A CA 1
ATOM 705 C C . ILE A 1 95 ? 2.299 -1.267 1.829 1.00 89.88 95 ILE A C 1
ATOM 707 O O . ILE A 1 95 ? 1.269 -0.632 1.610 1.00 89.88 95 ILE A O 1
ATOM 711 N N . CYS A 1 96 ? 2.509 -1.891 2.988 1.00 85.38 96 CYS A N 1
ATOM 712 C CA . CYS A 1 96 ? 1.578 -1.845 4.111 1.00 85.38 96 CYS A CA 1
ATOM 713 C C . CYS A 1 96 ? 1.313 -0.408 4.589 1.00 85.38 96 CYS A C 1
ATOM 715 O O . CYS A 1 96 ? 0.165 -0.016 4.798 1.00 85.38 96 CYS A O 1
ATOM 717 N N . LEU A 1 97 ? 2.375 0.380 4.744 1.00 85.38 97 LEU A N 1
ATOM 718 C CA . LEU A 1 97 ? 2.299 1.755 5.218 1.00 85.38 97 LEU A CA 1
ATOM 719 C C . LEU A 1 97 ? 1.638 2.673 4.186 1.00 85.38 97 LEU A C 1
ATOM 721 O O . LEU A 1 97 ? 0.786 3.478 4.542 1.00 85.38 97 LEU A O 1
ATOM 725 N N . LEU A 1 98 ? 1.947 2.515 2.900 1.00 88.44 98 LEU A N 1
ATOM 726 C CA . LEU A 1 98 ? 1.283 3.277 1.844 1.00 88.44 98 LEU A CA 1
ATOM 727 C C . LEU A 1 98 ? -0.205 2.937 1.735 1.00 88.44 98 LEU A C 1
ATOM 729 O O . LEU A 1 98 ? -1.017 3.854 1.646 1.00 88.44 98 LEU A O 1
ATOM 733 N N . ARG A 1 99 ? -0.590 1.655 1.836 1.00 86.38 99 ARG A N 1
ATOM 734 C CA . ARG A 1 99 ? -2.011 1.260 1.926 1.00 86.38 99 ARG A CA 1
ATOM 735 C C . ARG A 1 99 ? -2.718 1.973 3.080 1.00 86.38 99 ARG A C 1
ATOM 737 O O . ARG A 1 99 ? -3.875 2.359 2.931 1.00 86.38 99 ARG A O 1
ATOM 744 N N . ALA A 1 100 ? -2.019 2.193 4.195 1.00 80.62 100 ALA A N 1
ATOM 745 C CA . ALA A 1 100 ? -2.543 2.958 5.318 1.00 80.62 100 ALA A CA 1
ATOM 746 C C . ALA A 1 100 ? -2.838 4.404 4.991 1.00 80.62 100 ALA A C 1
ATOM 748 O O . ALA A 1 100 ? -3.945 4.878 5.250 1.00 80.62 100 ALA A O 1
ATOM 749 N N . MET A 1 101 ? -1.871 5.068 4.374 1.00 84.00 101 MET A N 1
ATOM 750 C CA . MET A 1 101 ? -2.010 6.465 3.995 1.00 84.00 101 MET A CA 1
ATOM 751 C C . MET A 1 101 ? -3.109 6.654 2.940 1.00 84.00 101 MET A C 1
ATOM 753 O O . MET A 1 101 ? -3.886 7.600 3.044 1.00 84.00 101 MET A O 1
ATOM 757 N N . ILE A 1 102 ? -3.233 5.716 1.992 1.00 85.81 102 ILE A N 1
ATOM 758 C CA . ILE A 1 102 ? -4.285 5.708 0.960 1.00 85.81 102 ILE A CA 1
ATOM 759 C C . ILE A 1 102 ? -5.676 5.508 1.580 1.00 85.81 102 ILE A C 1
ATOM 761 O O . ILE A 1 102 ? -6.635 6.148 1.162 1.00 85.81 102 ILE A O 1
ATOM 765 N N . SER A 1 103 ? -5.801 4.639 2.588 1.00 75.50 103 SER A N 1
ATOM 766 C CA . SER A 1 103 ? -7.097 4.306 3.201 1.00 75.50 103 SER A CA 1
ATOM 767 C C . SER A 1 103 ? -7.733 5.441 4.017 1.00 75.50 103 SER A C 1
ATOM 769 O O . SER A 1 103 ? -8.863 5.297 4.480 1.00 75.50 103 SER A O 1
ATOM 771 N N . HIS A 1 104 ? -7.019 6.556 4.237 1.00 66.12 104 HIS A N 1
ATOM 772 C CA . HIS A 1 104 ? -7.438 7.657 5.116 1.00 66.12 104 HIS A CA 1
ATOM 773 C C . HIS A 1 104 ? -7.904 7.199 6.514 1.00 66.12 104 HIS A C 1
ATOM 775 O O . HIS A 1 104 ? -8.734 7.847 7.158 1.00 66.12 104 HIS A O 1
ATOM 781 N N . ALA A 1 105 ? -7.373 6.073 6.995 1.00 57.44 105 ALA A N 1
ATOM 782 C CA . ALA A 1 105 ? -7.714 5.509 8.289 1.00 57.44 105 ALA A CA 1
ATOM 783 C C . ALA A 1 105 ? -7.421 6.498 9.424 1.00 57.44 105 ALA A C 1
ATOM 785 O O . ALA A 1 105 ? -6.306 6.999 9.550 1.00 57.44 105 ALA A O 1
ATOM 786 N N . LYS A 1 106 ? -8.411 6.745 10.291 1.00 48.94 106 LYS A N 1
ATOM 787 C CA . LYS A 1 106 ? -8.255 7.632 11.459 1.00 48.94 106 LYS A CA 1
ATOM 788 C C . LYS A 1 106 ? -7.378 7.032 12.560 1.00 48.94 106 LYS A C 1
ATOM 790 O O . LYS A 1 106 ? -6.843 7.766 13.381 1.00 48.94 106 LYS A O 1
ATOM 795 N N . VAL A 1 107 ? -7.234 5.709 12.575 1.00 48.38 107 VAL A N 1
ATOM 796 C CA . VAL A 1 107 ? -6.423 4.960 13.538 1.00 48.38 107 VAL A CA 1
ATOM 797 C C . VAL A 1 107 ? -5.684 3.873 12.769 1.00 48.38 107 VAL A C 1
ATOM 799 O O . VAL A 1 107 ? -6.327 3.075 12.096 1.00 48.38 107 VAL A O 1
ATOM 802 N N . ILE A 1 108 ? -4.353 3.841 12.868 1.00 56.59 108 ILE A N 1
ATOM 803 C CA . ILE A 1 108 ? -3.500 2.800 12.279 1.00 56.59 108 ILE A CA 1
ATOM 804 C C . ILE A 1 108 ? -2.872 2.018 13.432 1.00 56.59 108 ILE A C 1
ATOM 806 O O . ILE A 1 108 ? -2.169 2.590 14.263 1.00 56.59 108 ILE A O 1
ATOM 810 N N . PHE A 1 109 ? -3.105 0.707 13.483 1.00 54.09 109 PHE A N 1
ATOM 811 C CA . PHE A 1 109 ? -2.485 -0.171 14.475 1.00 54.09 109 PHE A CA 1
ATOM 812 C C . PHE A 1 109 ? -1.265 -0.871 13.865 1.00 54.09 109 PHE A C 1
ATOM 814 O O . PHE A 1 109 ? -1.402 -1.667 12.941 1.00 54.09 109 PHE A O 1
ATOM 821 N N . VAL A 1 110 ? -0.067 -0.585 14.377 1.00 52.84 110 VAL A N 1
ATOM 822 C CA . VAL A 1 110 ? 1.200 -1.148 13.881 1.00 52.84 110 VAL A CA 1
ATOM 823 C C . VAL A 1 110 ? 1.730 -2.150 14.913 1.00 52.84 110 VAL A C 1
ATOM 825 O O . VAL A 1 110 ? 2.329 -1.764 15.911 1.00 52.84 110 VAL A O 1
ATOM 828 N N . SER A 1 111 ? 1.506 -3.452 14.701 1.00 45.31 111 SER A N 1
ATOM 829 C CA . SER A 1 111 ? 1.943 -4.504 15.637 1.00 45.31 111 SER A CA 1
ATOM 830 C C . SER A 1 111 ? 3.364 -5.007 15.342 1.00 45.31 111 SER A C 1
ATOM 832 O O . SER A 1 111 ? 3.534 -5.936 14.553 1.00 45.31 111 SER A O 1
ATOM 834 N N . PHE A 1 112 ? 4.395 -4.431 15.960 1.00 46.81 112 PHE A N 1
ATOM 835 C CA . PHE A 1 112 ? 5.772 -4.911 15.785 1.00 46.81 112 PHE A CA 1
ATOM 836 C C . PHE A 1 112 ? 5.937 -6.330 16.350 1.00 46.81 112 PHE A C 1
ATOM 838 O O . PHE A 1 112 ? 5.831 -6.535 17.558 1.00 46.81 112 PHE A O 1
ATOM 845 N N . ASN A 1 113 ? 6.247 -7.312 15.498 1.00 42.00 113 ASN A N 1
ATOM 846 C CA . ASN A 1 113 ? 6.815 -8.572 15.972 1.00 42.00 113 ASN A CA 1
ATOM 847 C C . ASN A 1 113 ? 8.318 -8.368 16.182 1.00 42.00 113 ASN A C 1
ATOM 849 O O . ASN A 1 113 ? 9.097 -8.378 15.231 1.00 42.00 113 ASN A O 1
ATOM 853 N N . PHE A 1 114 ? 8.727 -8.173 17.434 1.00 39.88 114 PHE A N 1
ATOM 854 C CA . PHE A 1 114 ? 10.127 -8.327 17.809 1.00 39.88 114 PHE A CA 1
ATOM 855 C C . PHE A 1 114 ? 10.471 -9.818 17.759 1.00 39.88 114 PHE A C 1
ATOM 857 O O . PHE A 1 114 ? 10.148 -10.569 18.681 1.00 39.88 114 PHE A O 1
ATOM 864 N N . SER A 1 115 ? 11.159 -10.257 16.706 1.00 41.09 115 SER A N 1
ATOM 865 C CA . SER A 1 115 ? 11.928 -11.497 16.774 1.00 41.09 115 SER A CA 1
ATOM 866 C C . SER A 1 115 ? 13.091 -11.271 17.747 1.00 41.09 115 SER A C 1
ATOM 868 O O . SER A 1 115 ? 14.100 -10.676 17.386 1.00 41.09 115 SER A O 1
ATOM 870 N N . THR A 1 116 ? 12.878 -11.668 19.005 1.00 43.12 116 THR A N 1
ATOM 871 C CA . THR A 1 116 ? 13.877 -11.980 20.047 1.00 43.12 116 THR A CA 1
ATOM 872 C C . THR A 1 116 ? 15.154 -11.131 20.069 1.00 43.12 116 THR A C 1
ATOM 874 O O . THR A 1 116 ? 16.110 -11.409 19.349 1.00 43.12 116 THR A O 1
ATOM 877 N N . GLY A 1 117 ? 15.225 -10.176 21.003 1.00 39.56 117 GLY A N 1
ATOM 878 C CA . GLY A 1 117 ? 16.480 -9.484 21.305 1.00 39.56 117 GLY A CA 1
ATOM 879 C C . GLY A 1 117 ? 16.352 -8.263 22.213 1.00 39.56 117 GLY A C 1
ATOM 880 O O . GLY A 1 117 ? 16.672 -7.164 21.797 1.00 39.56 117 GLY A O 1
ATOM 881 N N . THR A 1 118 ? 15.941 -8.478 23.465 1.00 34.06 118 THR A N 1
ATOM 882 C CA . THR A 1 118 ? 16.283 -7.628 24.629 1.00 34.06 118 THR A CA 1
ATOM 883 C C . THR A 1 118 ? 15.730 -6.185 24.701 1.00 34.06 118 THR A C 1
ATOM 885 O O . THR A 1 118 ? 16.259 -5.251 24.121 1.00 34.06 118 THR A O 1
ATOM 888 N N . ARG A 1 119 ? 14.729 -6.025 25.585 1.00 40.88 119 ARG A N 1
ATOM 889 C CA . ARG A 1 119 ? 14.441 -4.898 26.508 1.00 40.88 119 ARG A CA 1
ATOM 890 C C . ARG A 1 119 ? 14.637 -3.445 26.018 1.00 40.88 119 ARG A C 1
ATOM 892 O O . ARG A 1 119 ? 15.750 -2.933 26.047 1.00 40.88 119 ARG A O 1
ATOM 899 N N . LYS A 1 120 ? 13.523 -2.712 25.890 1.00 27.19 120 LYS A N 1
ATOM 900 C CA . LYS A 1 120 ? 13.065 -1.625 26.798 1.00 27.19 120 LYS A CA 1
ATOM 901 C C . LYS A 1 120 ? 11.924 -0.857 26.116 1.00 27.19 120 LYS A C 1
ATOM 903 O O . LYS A 1 120 ? 12.120 -0.251 25.072 1.00 27.19 120 LYS A O 1
ATOM 908 N N . MET A 1 121 ? 10.741 -0.900 26.721 1.00 26.80 121 MET A N 1
ATOM 909 C CA . MET A 1 121 ? 9.615 -0.035 26.377 1.00 26.80 121 MET A CA 1
ATOM 910 C C . MET A 1 121 ? 9.877 1.310 27.071 1.00 26.80 121 MET A C 1
ATOM 912 O O . MET A 1 121 ? 9.987 1.345 28.296 1.00 26.80 121 MET A O 1
ATOM 916 N N . LEU A 1 122 ? 10.104 2.371 26.296 1.00 27.55 122 LEU A N 1
ATOM 917 C CA . LEU A 1 122 ? 10.100 3.744 26.799 1.00 27.55 122 LEU A CA 1
ATOM 918 C C . LEU A 1 122 ? 8.641 4.202 26.825 1.00 27.55 122 LEU A C 1
ATOM 920 O O . LEU A 1 122 ? 7.955 4.101 25.807 1.00 27.55 122 LEU A O 1
ATOM 924 N N . CYS A 1 123 ? 8.195 4.590 28.018 1.00 39.25 123 CYS A N 1
ATOM 925 C CA . CYS A 1 123 ? 6.910 5.226 28.281 1.00 39.25 123 CYS A CA 1
ATOM 926 C C . CYS A 1 123 ? 6.833 6.605 27.622 1.00 39.25 123 CYS A C 1
ATOM 928 O O . CYS A 1 123 ? 7.898 7.262 27.534 1.00 39.25 123 CYS A O 1
#

InterPro domains:
  IPR003439 ABC transporter-like, ATP-binding domain [PF00005] (5-109)
  IPR027417 P-loop containing nucleoside triphosphate hydrolase [G3DSA:3.40.50.300] (1-110)
  IPR027417 P-loop containing nucleoside triphosphate hydrolase [SSF52540] (3-109)
  IPR050173 ATP-binding cassette transporter C-like [PTHR24223] (2-109)

Radius of gyration: 17.18 Å; chains: 1; bounding box: 39×28×45 Å

Organism: NCBI:txid241478

Secondary structure (DSSP, 8-state):
-PPPSSS--EETTEEGGGS-HHHHHHH-----SS----SEEHHHHHHTT----HHHHHHHHHHTT-HHHHHHTT-TT-EEBGGGBT--HHHHHHHHHHHHHHTT-S---------S-------

pLDDT: mean 74.34, std 18.83, range [26.8, 95.75]

Sequence (123 aa):
MTELVSGNILLDNVDVSLVDLSVLRSRIAIIPQSPVLCNGTVLDNLMIGNQCTENIVKETIDRFNFADAINNIGGLNRMIGEGGAGLSFGERQVICLLRAMISHAKVIFVSFNFSTGTRKMLC